Protein AF-A0A0C2YW21-F1 (afdb_monomer)

pLDDT: mean 83.46, std 19.86, range [37.47, 98.56]

Foldseek 3Di:
DDLLVVLLVQLVVCVVVVVLVSNLVSLVVSCVVVVLDLSSLLSNLSSCLSVVVLVSSLVSLVSSCVSPVLDLSSLVSQLVSCVVVVVLVSNLVSLVSSLVSCVVVVVLVSNVVSLVVSLVSCVVPHDPPVNVVVVVPPDDPVSVVVVCVVCVVPPPD

Secondary structure (DSSP, 8-state):
--HHHHHHHHHHHHHHTT-HHHHHHHHHHHHHH-TT-HHHHHHHHHHHHHTT-HHHHHHHHHHHHHH-TT-HHHHHHHHHHHHHHT-HHHHHHHHHHHHHHHHHTT-HHHHHHHHHHHHHHHHTTS-HHHHHHHHHHHS-HHHHHHHHHHHTTSS--

Solvent-accessible surface area (backbone atoms only — not comparable to full-atom values): 8335 Å² total; per-residue (Å²): 130,60,70,54,62,53,33,48,48,51,16,52,54,24,50,74,70,66,36,33,68,58,7,29,52,31,12,48,56,33,34,78,80,37,77,77,42,46,67,30,29,38,45,25,16,50,18,27,47,77,71,63,41,50,74,59,14,56,53,30,21,51,50,20,33,73,72,38,72,88,51,64,68,27,39,52,48,47,26,55,49,22,57,75,68,65,38,62,68,62,21,46,52,32,32,52,53,44,23,53,45,26,53,75,70,66,34,64,67,62,20,51,56,34,47,53,52,42,51,53,57,41,67,77,74,50,68,76,63,64,62,53,52,56,56,65,72,72,51,63,76,69,65,53,54,68,53,47,70,67,52,68,76,76,80,81,125

InterPro domains:
  IPR011990 Tetratricopeptide-like helical domain superfamily [G3DSA:1.25.40.10] (2-147)
  IPR011990 Tetratricopeptide-like helical domain superfamily [SSF48452] (4-122)
  IPR019734 Tetratricopeptide repeat [PS50005] (38-71)
  IPR019734 Tetratricopeptide repeat [SM00028] (38-71)
  IPR019734 Tetratricopeptide repeat [SM00028] (92-125)
  IPR039226 Ski3/TTC37 [PTHR15704] (5-132)

Mean predicted aligned error: 8.89 Å

Radius of gyration: 18.28 Å; Cα contacts (8 Å, |Δi|>4): 164; chains: 1; bounding box: 51×31×48 Å

Structure (mmCIF, N/CA/C/O backbone):
data_AF-A0A0C2YW21-F1
#
_entry.id   AF-A0A0C2YW21-F1
#
lo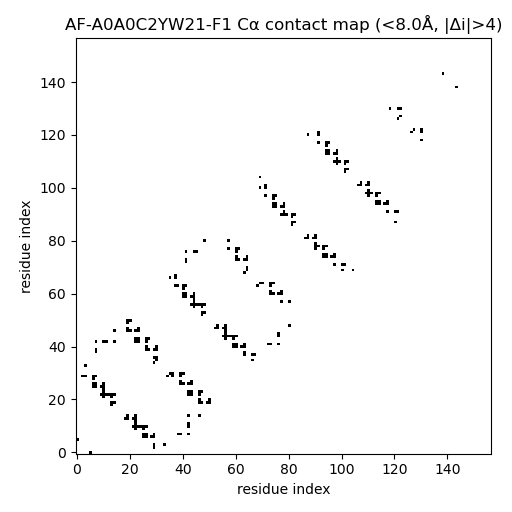op_
_atom_site.group_PDB
_atom_site.id
_atom_site.type_symbol
_atom_site.label_atom_id
_atom_site.label_alt_id
_atom_site.label_comp_id
_atom_site.label_asym_id
_atom_site.label_entity_id
_atom_site.label_seq_id
_atom_site.pdbx_PDB_ins_code
_atom_site.Cartn_x
_atom_site.Cartn_y
_atom_site.Cartn_z
_atom_site.occupancy
_atom_site.B_iso_or_equiv
_atom_site.auth_seq_id
_atom_site.auth_comp_id
_atom_site.auth_asym_id
_atom_site.auth_atom_id
_atom_site.pdbx_PDB_model_num
ATOM 1 N N . MET A 1 1 ? 24.962 0.348 -6.948 1.00 57.62 1 MET A N 1
ATOM 2 C CA . MET A 1 1 ? 23.577 0.377 -6.414 1.00 57.62 1 MET A CA 1
ATOM 3 C C . MET A 1 1 ? 22.848 -0.842 -6.956 1.00 57.62 1 MET A C 1
ATOM 5 O O . MET A 1 1 ? 23.118 -1.191 -8.094 1.00 57.62 1 MET A O 1
ATOM 9 N N . SER A 1 2 ? 21.995 -1.503 -6.165 1.00 86.75 2 SER A N 1
ATOM 10 C CA . SER A 1 2 ? 21.175 -2.623 -6.665 1.00 86.75 2 SER A CA 1
ATOM 11 C C . SER A 1 2 ? 20.168 -2.117 -7.707 1.00 86.75 2 SER A C 1
ATOM 13 O O . SER A 1 2 ? 19.591 -1.046 -7.505 1.00 86.75 2 SER A O 1
ATOM 15 N N . PHE A 1 3 ? 19.977 -2.876 -8.790 1.00 92.06 3 PHE A N 1
ATOM 16 C CA . PHE A 1 3 ? 19.044 -2.588 -9.886 1.00 92.06 3 PHE A CA 1
ATOM 17 C C . PHE A 1 3 ? 17.656 -2.196 -9.360 1.00 92.06 3 PHE A C 1
ATOM 19 O O . PHE A 1 3 ? 17.202 -1.073 -9.590 1.00 92.06 3 PHE A O 1
ATOM 26 N N . ALA A 1 4 ? 17.048 -3.052 -8.532 1.00 93.56 4 ALA A N 1
ATOM 27 C CA . ALA A 1 4 ? 15.733 -2.795 -7.958 1.00 93.56 4 ALA A CA 1
ATOM 28 C C . ALA A 1 4 ? 15.700 -1.517 -7.116 1.00 93.56 4 ALA A C 1
ATOM 30 O O . ALA A 1 4 ? 14.749 -0.750 -7.186 1.00 93.56 4 ALA A O 1
ATOM 31 N N . LYS A 1 5 ? 16.763 -1.212 -6.362 1.00 93.50 5 LYS A N 1
ATOM 32 C CA . LYS A 1 5 ? 16.818 0.012 -5.548 1.00 93.50 5 LYS A CA 1
ATOM 33 C C . LYS A 1 5 ? 16.791 1.281 -6.407 1.00 93.50 5 LYS A C 1
ATOM 35 O O . LYS A 1 5 ? 16.172 2.264 -6.003 1.00 93.50 5 LYS A O 1
ATOM 40 N N . THR A 1 6 ? 17.459 1.273 -7.559 1.00 96.31 6 THR A N 1
ATOM 41 C CA . THR A 1 6 ? 17.480 2.413 -8.488 1.00 96.31 6 THR A CA 1
ATOM 42 C C . THR A 1 6 ? 16.106 2.626 -9.117 1.00 96.31 6 THR A C 1
ATOM 44 O O . THR A 1 6 ? 15.566 3.728 -9.034 1.00 96.31 6 THR A O 1
ATOM 47 N N . HIS A 1 7 ? 15.511 1.565 -9.661 1.00 97.50 7 HIS A N 1
ATOM 48 C CA . HIS A 1 7 ? 14.213 1.636 -10.335 1.00 97.50 7 HIS A CA 1
ATOM 49 C C . HIS A 1 7 ? 13.051 1.877 -9.357 1.00 97.50 7 HIS A C 1
ATOM 51 O O . HIS A 1 7 ? 12.175 2.689 -9.631 1.00 97.50 7 HIS A O 1
ATOM 57 N N . LEU A 1 8 ? 13.085 1.315 -8.142 1.00 97.50 8 LEU A N 1
ATOM 58 C CA . LEU A 1 8 ? 12.114 1.648 -7.086 1.00 97.50 8 LEU A CA 1
ATOM 59 C C . LEU A 1 8 ? 12.204 3.112 -6.649 1.00 97.50 8 LEU A C 1
ATOM 61 O O . LEU A 1 8 ? 11.182 3.729 -6.344 1.00 97.50 8 LEU A O 1
ATOM 65 N N . LYS A 1 9 ? 13.415 3.679 -6.598 1.00 97.56 9 LYS A N 1
ATOM 66 C CA . LYS A 1 9 ? 13.584 5.106 -6.313 1.00 97.56 9 LYS A CA 1
ATOM 67 C C . LYS A 1 9 ? 12.988 5.949 -7.442 1.00 97.56 9 LYS A C 1
ATOM 69 O O . LYS A 1 9 ? 12.220 6.859 -7.150 1.00 97.56 9 LYS A O 1
ATOM 74 N N . ALA A 1 10 ? 13.282 5.611 -8.698 1.00 97.50 10 ALA A N 1
ATOM 75 C CA . ALA A 1 10 ? 12.705 6.286 -9.858 1.00 97.50 10 ALA A CA 1
ATOM 76 C C . ALA A 1 10 ? 11.170 6.207 -9.850 1.00 97.50 10 ALA A C 1
ATOM 78 O O . ALA A 1 10 ? 10.509 7.236 -9.960 1.00 97.50 10 ALA A O 1
ATOM 79 N N . ALA A 1 11 ? 10.597 5.025 -9.604 1.00 97.75 11 ALA A N 1
ATOM 80 C CA . ALA A 1 11 ? 9.155 4.837 -9.479 1.00 97.75 11 ALA A CA 1
ATOM 81 C C . ALA A 1 11 ? 8.545 5.733 -8.391 1.00 97.75 11 ALA A C 1
ATOM 83 O O . ALA A 1 11 ? 7.563 6.433 -8.637 1.00 97.75 11 ALA A O 1
ATOM 84 N N . ARG A 1 12 ? 9.150 5.768 -7.197 1.00 97.75 12 ARG A N 1
ATOM 85 C CA . ARG A 1 12 ? 8.698 6.613 -6.082 1.00 97.75 12 ARG A CA 1
ATOM 86 C C . ARG A 1 12 ? 8.773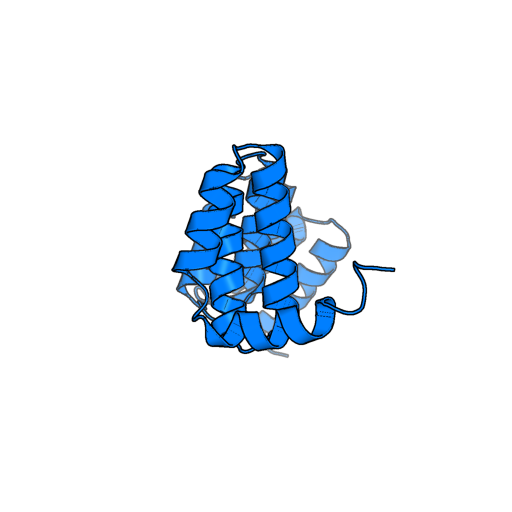 8.109 -6.402 1.00 97.75 12 ARG A C 1
ATOM 88 O O . ARG A 1 12 ? 7.851 8.858 -6.065 1.00 97.75 12 ARG A O 1
ATOM 95 N N . ASP A 1 13 ? 9.858 8.546 -7.032 1.00 98.12 13 ASP A N 1
ATOM 96 C CA . ASP A 1 13 ? 10.048 9.944 -7.420 1.00 98.12 13 ASP A CA 1
ATOM 97 C C . ASP A 1 13 ? 9.020 10.342 -8.494 1.00 98.12 13 ASP A C 1
ATOM 99 O O . ASP A 1 13 ? 8.419 11.415 -8.407 1.00 98.12 13 ASP A O 1
ATOM 103 N N . SER A 1 14 ? 8.742 9.453 -9.451 1.00 98.00 14 SER A N 1
ATOM 104 C CA . SER A 1 14 ? 7.715 9.641 -10.484 1.00 98.00 14 SER A CA 1
ATOM 105 C C . SER A 1 14 ? 6.300 9.687 -9.900 1.00 98.00 14 SER A C 1
ATOM 107 O O . SER A 1 14 ? 5.547 10.603 -10.230 1.00 98.00 14 SER A O 1
ATOM 109 N N . LEU A 1 15 ? 5.958 8.810 -8.945 1.00 97.75 15 LEU A N 1
ATOM 110 C CA . LEU A 1 15 ? 4.697 8.890 -8.187 1.00 97.75 15 LEU A CA 1
ATOM 111 C C . LEU A 1 15 ? 4.534 10.252 -7.498 1.00 97.75 15 LEU A C 1
ATOM 113 O O . LEU A 1 15 ? 3.463 10.854 -7.557 1.00 97.75 15 LEU A O 1
ATOM 117 N N . SER A 1 16 ? 5.606 10.770 -6.892 1.00 97.19 16 SER A N 1
ATOM 118 C CA . SER A 1 16 ? 5.593 12.079 -6.218 1.00 97.19 16 SER A CA 1
ATOM 119 C C . SER A 1 16 ? 5.396 13.238 -7.202 1.00 97.19 16 SER A C 1
ATOM 121 O O . SER A 1 16 ? 4.760 14.236 -6.870 1.00 97.19 16 SER A O 1
ATOM 123 N N . LYS A 1 17 ? 5.894 13.090 -8.435 1.00 97.88 17 LYS A N 1
ATOM 124 C CA . LYS A 1 17 ? 5.699 14.043 -9.540 1.00 97.88 17 LYS A CA 1
ATOM 125 C C . LYS A 1 17 ? 4.371 13.856 -10.280 1.00 97.88 17 LYS A C 1
ATOM 127 O O . LYS A 1 17 ? 4.103 14.612 -11.209 1.00 97.88 17 LYS A O 1
ATOM 132 N N . LYS A 1 18 ? 3.545 12.883 -9.875 1.00 97.31 18 LYS A N 1
ATOM 133 C CA . LYS A 1 18 ? 2.319 12.459 -10.573 1.00 97.31 18 LYS A CA 1
ATOM 134 C C . LYS A 1 18 ? 2.557 11.936 -11.995 1.00 97.31 18 LYS A C 1
ATOM 136 O O . LYS A 1 18 ? 1.628 11.863 -12.794 1.00 97.31 18 LYS A O 1
ATOM 141 N N . ASP A 1 19 ? 3.789 11.542 -12.306 1.00 98.19 19 ASP A N 1
ATOM 142 C CA . ASP A 1 19 ? 4.106 10.820 -13.534 1.00 98.19 19 ASP A CA 1
ATOM 143 C C . ASP A 1 19 ? 3.831 9.326 -13.323 1.00 98.19 19 ASP A C 1
ATOM 145 O O . ASP A 1 19 ? 4.714 8.510 -13.036 1.00 98.19 19 ASP A O 1
ATOM 149 N N . TYR A 1 20 ? 2.549 8.979 -13.401 1.00 98.19 20 TYR A N 1
ATOM 150 C CA . TYR A 1 20 ? 2.074 7.626 -13.132 1.00 98.19 20 TYR A CA 1
ATOM 151 C C . TYR A 1 20 ? 2.474 6.636 -14.226 1.00 98.19 20 TYR A C 1
ATOM 153 O O . TYR A 1 20 ? 2.655 5.452 -13.944 1.00 98.19 20 TYR A O 1
ATOM 161 N N . GLN A 1 21 ? 2.667 7.108 -15.459 1.00 98.44 21 GLN A N 1
ATOM 162 C CA . GLN A 1 21 ? 3.085 6.249 -16.560 1.00 98.44 21 GLN A CA 1
ATOM 163 C C . GLN A 1 21 ? 4.524 5.772 -16.357 1.00 98.44 21 GLN A C 1
ATOM 165 O O . GLN A 1 21 ? 4.782 4.570 -16.451 1.00 98.44 21 GLN A O 1
ATOM 170 N N . THR A 1 22 ? 5.440 6.676 -16.000 1.00 98.06 22 THR A N 1
ATOM 171 C CA . THR A 1 22 ? 6.815 6.294 -15.655 1.00 98.06 22 THR A CA 1
ATOM 172 C C . THR A 1 22 ? 6.838 5.436 -14.394 1.00 98.06 22 THR A C 1
ATOM 174 O O . THR A 1 22 ? 7.494 4.400 -14.378 1.00 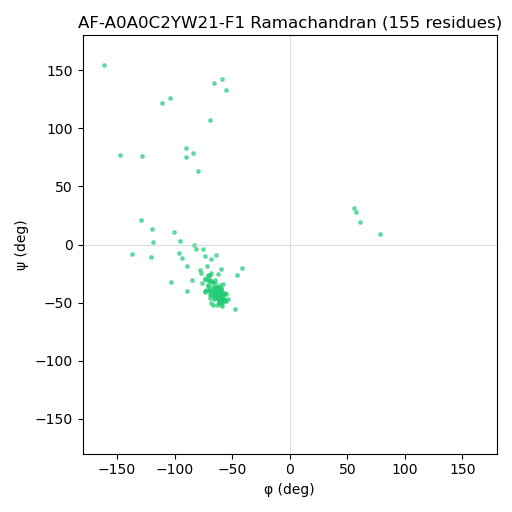98.06 22 THR A O 1
ATOM 177 N N . ALA A 1 23 ? 6.072 5.790 -13.356 1.00 98.50 23 ALA A N 1
ATOM 178 C CA . ALA A 1 23 ? 5.995 4.979 -12.139 1.00 98.50 23 ALA A CA 1
ATOM 179 C C . ALA A 1 23 ? 5.561 3.529 -12.409 1.00 98.50 23 ALA A C 1
ATOM 181 O O . ALA A 1 23 ? 6.146 2.599 -11.848 1.00 98.50 23 ALA A O 1
ATOM 182 N N . LYS A 1 24 ? 4.570 3.333 -13.286 1.00 98.56 24 LYS A N 1
ATOM 183 C CA . LYS A 1 24 ? 4.119 2.011 -13.732 1.00 98.56 24 LYS A CA 1
ATOM 184 C C . LYS A 1 24 ? 5.241 1.250 -14.438 1.00 98.56 24 LYS A C 1
ATOM 186 O O . LYS A 1 24 ? 5.490 0.104 -14.078 1.00 98.56 24 LYS A O 1
ATOM 191 N N . THR A 1 25 ? 5.914 1.877 -15.404 1.00 98.38 25 THR A N 1
ATOM 192 C CA . THR A 1 25 ? 7.004 1.251 -16.171 1.00 98.38 25 THR A CA 1
ATOM 193 C C . THR A 1 25 ? 8.167 0.847 -15.268 1.00 98.38 25 THR A C 1
ATOM 195 O O . THR A 1 25 ? 8.586 -0.303 -15.291 1.00 98.38 25 THR A O 1
ATOM 198 N N . GLU A 1 26 ? 8.643 1.760 -14.422 1.00 98.31 26 GLU A N 1
ATOM 199 C CA . GLU A 1 26 ? 9.760 1.515 -13.503 1.00 98.31 26 GLU A CA 1
ATOM 200 C C . GLU A 1 26 ? 9.436 0.414 -12.485 1.00 98.31 26 GLU A C 1
ATOM 202 O O . GLU A 1 26 ? 10.270 -0.442 -12.197 1.00 98.31 26 GLU A O 1
ATOM 207 N N . SER A 1 27 ? 8.206 0.395 -11.962 1.00 98.25 27 SER A N 1
ATOM 208 C CA . SER A 1 27 ? 7.770 -0.648 -11.027 1.00 98.25 27 SER A CA 1
ATOM 209 C C . SER A 1 27 ? 7.635 -2.009 -11.713 1.00 98.25 27 SER A C 1
ATOM 211 O O . SER A 1 27 ? 8.079 -3.008 -11.158 1.00 98.25 27 SER A O 1
ATOM 213 N N . ALA A 1 28 ? 7.055 -2.058 -12.918 1.00 98.06 28 ALA A N 1
ATOM 214 C CA . ALA A 1 28 ? 6.931 -3.290 -13.698 1.00 98.06 28 ALA A CA 1
ATOM 215 C C . ALA A 1 28 ? 8.304 -3.863 -14.065 1.00 98.06 28 ALA A C 1
ATOM 217 O O . ALA A 1 28 ? 8.527 -5.056 -13.898 1.00 98.06 28 ALA A O 1
ATOM 218 N N . LEU A 1 29 ? 9.247 -2.998 -14.442 1.00 97.88 29 LEU A N 1
ATOM 219 C CA . LEU A 1 29 ? 10.613 -3.405 -14.737 1.00 97.88 29 LEU A CA 1
ATOM 220 C C . LEU A 1 29 ? 11.281 -4.065 -13.526 1.00 97.88 29 LEU A C 1
ATOM 222 O O . LEU A 1 29 ? 11.988 -5.048 -13.687 1.00 97.88 29 LEU A O 1
ATOM 226 N N . VAL A 1 30 ? 11.047 -3.583 -12.301 1.00 98.06 30 VAL A N 1
ATOM 227 C CA . VAL A 1 30 ? 11.545 -4.279 -11.100 1.00 98.06 30 VAL A CA 1
ATOM 228 C C . VAL A 1 30 ? 10.927 -5.669 -10.976 1.00 98.06 30 VAL A C 1
ATOM 230 O O . VAL A 1 30 ? 11.644 -6.608 -10.646 1.00 98.06 30 VAL A O 1
ATOM 233 N N . LEU A 1 31 ? 9.632 -5.816 -11.259 1.00 97.56 31 LEU A N 1
ATOM 234 C CA . LEU A 1 31 ? 8.930 -7.098 -11.166 1.00 97.56 31 LEU A CA 1
ATOM 235 C C . LEU A 1 31 ? 9.371 -8.117 -12.225 1.00 97.56 31 LEU A C 1
ATOM 237 O O . LEU A 1 31 ? 9.264 -9.312 -11.966 1.00 97.56 31 LEU A O 1
ATOM 241 N N . ASP A 1 32 ? 9.912 -7.681 -13.363 1.00 97.00 32 ASP A N 1
ATOM 242 C CA . ASP A 1 32 ? 10.476 -8.593 -14.368 1.00 97.00 32 ASP A CA 1
ATOM 243 C C . ASP A 1 32 ? 11.712 -9.348 -13.841 1.00 97.00 32 ASP A C 1
ATOM 245 O O . ASP A 1 32 ? 11.962 -10.488 -14.233 1.00 97.00 32 ASP A O 1
ATOM 249 N N . PHE A 1 33 ? 12.475 -8.736 -12.928 1.00 96.25 33 PHE A N 1
ATOM 250 C CA . PHE A 1 33 ? 13.671 -9.339 -12.320 1.00 96.25 33 PHE A CA 1
ATOM 251 C C . PHE A 1 33 ? 13.426 -9.851 -10.898 1.00 96.25 33 PHE A C 1
ATOM 253 O O . PHE A 1 33 ? 14.024 -10.840 -10.479 1.00 96.25 33 PHE A O 1
ATOM 26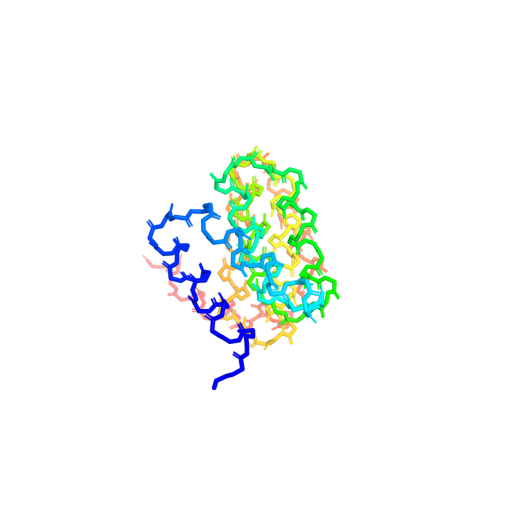0 N N . GLU A 1 34 ? 12.546 -9.188 -10.151 1.00 96.38 34 GLU A N 1
ATOM 261 C CA . GLU A 1 34 ? 12.159 -9.526 -8.783 1.00 96.38 34 GLU A CA 1
ATOM 262 C C . GLU A 1 34 ? 10.622 -9.614 -8.678 1.00 96.38 34 GLU A C 1
ATOM 264 O O . GLU A 1 34 ? 9.985 -8.712 -8.122 1.00 96.38 34 GLU A O 1
ATOM 269 N N . PRO A 1 35 ? 9.994 -10.705 -9.167 1.00 96.69 35 PRO A N 1
ATOM 270 C CA . PRO A 1 35 ? 8.530 -10.828 -9.244 1.00 96.69 35 PRO A CA 1
ATOM 271 C C . PRO A 1 35 ? 7.805 -10.732 -7.896 1.00 96.69 35 PRO A C 1
ATOM 273 O O . PRO A 1 35 ? 6.611 -10.433 -7.834 1.00 96.69 35 PRO A O 1
ATOM 276 N N . GLU A 1 36 ? 8.523 -10.983 -6.804 1.00 96.88 36 GLU A N 1
ATOM 277 C CA . GLU A 1 36 ? 8.016 -10.959 -5.431 1.00 96.88 36 GLU A CA 1
ATOM 278 C C . GLU A 1 36 ? 8.378 -9.665 -4.680 1.00 96.88 36 GLU A C 1
ATOM 280 O O . GLU A 1 36 ? 8.185 -9.562 -3.466 1.00 96.88 36 GLU A O 1
ATOM 285 N N . ASN A 1 37 ? 8.887 -8.640 -5.375 1.00 97.44 37 ASN A N 1
ATOM 286 C CA . ASN A 1 37 ? 9.255 -7.384 -4.733 1.00 97.44 37 ASN A CA 1
ATOM 287 C C . ASN A 1 37 ? 8.013 -6.612 -4.254 1.00 97.44 37 ASN A C 1
ATOM 289 O O . ASN A 1 37 ? 7.280 -5.999 -5.034 1.00 97.44 37 ASN A O 1
ATOM 293 N N . TYR A 1 38 ? 7.813 -6.590 -2.936 1.00 97.50 38 TYR A N 1
ATOM 294 C CA . TYR A 1 38 ? 6.685 -5.916 -2.293 1.00 97.50 38 TYR A CA 1
ATOM 295 C C . TYR A 1 38 ? 6.534 -4.439 -2.691 1.00 97.50 38 TYR A C 1
ATOM 297 O O . TYR A 1 38 ? 5.436 -3.989 -3.015 1.00 97.50 38 TYR A O 1
ATOM 305 N N . ASN A 1 39 ? 7.629 -3.670 -2.670 1.00 97.44 39 ASN A N 1
ATOM 306 C CA . ASN A 1 39 ? 7.567 -2.231 -2.938 1.00 97.44 39 ASN A CA 1
ATOM 307 C C . ASN A 1 39 ? 7.197 -1.955 -4.396 1.00 97.44 39 ASN A C 1
ATOM 309 O O . ASN A 1 39 ? 6.442 -1.021 -4.661 1.00 97.44 39 ASN A O 1
ATOM 313 N N . ALA A 1 40 ? 7.686 -2.782 -5.323 1.00 97.94 40 ALA A N 1
ATOM 314 C CA . ALA A 1 40 ? 7.336 -2.678 -6.732 1.00 97.94 40 ALA A CA 1
ATOM 315 C C . ALA A 1 40 ? 5.843 -2.945 -6.950 1.00 97.94 40 ALA A C 1
ATOM 317 O O . ALA A 1 40 ? 5.189 -2.159 -7.632 1.00 97.94 40 ALA A O 1
ATOM 318 N N . HIS A 1 41 ? 5.269 -3.964 -6.297 1.00 98.56 41 HIS A N 1
ATOM 319 C CA . HIS A 1 41 ? 3.817 -4.187 -6.332 1.00 98.56 41 HIS A CA 1
ATOM 320 C C . HIS A 1 41 ? 3.038 -2.995 -5.759 1.00 98.56 41 HIS A C 1
ATOM 322 O O . HIS A 1 41 ? 2.081 -2.543 -6.380 1.00 98.56 41 HIS A O 1
ATOM 328 N N . VAL A 1 42 ? 3.453 -2.418 -4.624 1.00 98.50 42 VAL A N 1
ATOM 329 C CA . VAL A 1 42 ? 2.776 -1.238 -4.041 1.00 98.50 42 VAL A CA 1
ATOM 330 C C . VAL A 1 42 ? 2.825 -0.025 -4.975 1.00 98.50 42 VAL A C 1
ATOM 332 O O . VAL A 1 42 ? 1.809 0.649 -5.161 1.00 98.50 42 VAL A O 1
ATOM 335 N N . PHE A 1 43 ? 3.988 0.270 -5.559 1.00 98.44 43 PHE A N 1
ATOM 336 C CA . PHE A 1 43 ? 4.152 1.412 -6.460 1.00 98.44 43 PHE A CA 1
ATOM 337 C C . PHE A 1 43 ? 3.412 1.211 -7.781 1.00 98.44 43 PHE A C 1
ATOM 339 O O . PHE A 1 43 ? 2.741 2.136 -8.243 1.00 98.44 43 PHE A O 1
ATOM 346 N N . LEU A 1 44 ? 3.453 -0.002 -8.336 1.00 98.56 44 LEU A N 1
ATOM 347 C CA . LEU A 1 44 ? 2.679 -0.371 -9.514 1.00 98.56 44 LEU A CA 1
ATOM 348 C C . LEU A 1 44 ? 1.178 -0.230 -9.248 1.00 98.56 44 LEU A C 1
ATOM 350 O O . LEU A 1 44 ? 0.477 0.394 -10.039 1.00 98.56 44 LEU A O 1
ATOM 354 N N . ALA A 1 45 ? 0.686 -0.751 -8.124 1.00 98.38 45 ALA A N 1
ATOM 355 C CA . ALA A 1 45 ? -0.726 -0.680 -7.768 1.00 98.38 45 ALA A CA 1
ATOM 356 C C . ALA A 1 45 ? -1.215 0.770 -7.624 1.00 98.38 45 ALA A C 1
ATOM 358 O O . ALA A 1 45 ? -2.297 1.102 -8.117 1.00 98.38 45 ALA A O 1
ATOM 359 N N . LEU A 1 46 ? -0.405 1.645 -7.015 1.00 98.25 46 LEU A N 1
ATOM 360 C CA . LEU A 1 46 ? -0.717 3.071 -6.909 1.00 98.25 46 LEU A CA 1
ATOM 361 C C . LEU A 1 46 ? -0.719 3.754 -8.280 1.00 98.25 46 LEU A C 1
ATOM 363 O O . LEU A 1 46 ? -1.646 4.497 -8.588 1.00 98.25 46 LEU A O 1
ATOM 367 N N . ALA A 1 47 ? 0.276 3.480 -9.124 1.00 98.31 47 ALA A N 1
ATOM 368 C CA . ALA A 1 47 ? 0.319 4.023 -10.478 1.00 98.31 47 ALA A CA 1
ATOM 369 C C . ALA A 1 47 ? -0.901 3.582 -11.306 1.00 98.31 47 ALA A C 1
ATOM 371 O O . ALA A 1 47 ? -1.533 4.407 -11.960 1.00 98.31 47 ALA A O 1
ATOM 372 N N . LEU A 1 48 ? -1.283 2.303 -11.228 1.00 98.25 48 LEU A N 1
ATOM 373 C CA . LEU A 1 48 ? -2.469 1.760 -11.898 1.00 98.25 48 LEU A CA 1
ATOM 374 C C . LEU A 1 48 ? -3.764 2.419 -11.408 1.00 98.25 48 LEU A C 1
ATOM 376 O O . LEU A 1 48 ? -4.629 2.728 -12.225 1.00 98.25 48 LEU A O 1
ATOM 380 N N . LEU A 1 49 ? -3.890 2.671 -10.100 1.00 97.00 49 LEU A N 1
ATOM 381 C CA . LEU A 1 49 ? -5.036 3.386 -9.529 1.00 97.00 49 LEU A CA 1
ATOM 382 C C . LEU A 1 49 ? -5.170 4.785 -10.138 1.00 97.00 49 LEU A C 1
ATOM 384 O O . LEU A 1 49 ? -6.259 5.182 -10.548 1.00 97.00 49 LEU A O 1
ATOM 388 N N . GLU A 1 50 ? -4.065 5.523 -10.211 1.00 96.88 50 GLU A N 1
ATOM 389 C CA . GLU A 1 50 ? -4.058 6.893 -10.731 1.00 96.88 50 GLU A CA 1
ATOM 390 C C . GLU A 1 50 ? -4.268 6.963 -12.247 1.00 96.88 50 GLU A C 1
ATOM 392 O O . GLU A 1 50 ? -4.823 7.937 -12.751 1.00 96.88 50 GLU A O 1
ATOM 397 N N . LEU A 1 51 ? -3.899 5.903 -12.968 1.00 97.12 51 LEU A N 1
ATOM 398 C CA . LEU A 1 51 ? -4.185 5.730 -14.394 1.00 97.12 51 LEU A CA 1
ATOM 399 C C . LEU A 1 51 ? -5.607 5.204 -14.671 1.00 97.12 51 LEU A C 1
ATOM 401 O O . LEU A 1 51 ? -5.992 5.072 -15.830 1.00 97.12 51 LEU A O 1
ATOM 405 N N . GLY A 1 52 ? -6.395 4.894 -13.635 1.00 95.62 52 GLY A N 1
ATOM 406 C CA . GLY A 1 52 ? -7.757 4.365 -13.776 1.00 95.62 52 GLY A CA 1
ATOM 407 C C . GLY A 1 52 ? -7.834 2.874 -14.130 1.00 95.62 52 GLY A C 1
ATOM 408 O O . GLY A 1 52 ? -8.922 2.359 -14.386 1.00 95.62 52 GLY A O 1
ATOM 409 N N . GLU A 1 53 ? -6.716 2.146 -14.103 1.00 96.81 53 GLU A N 1
ATOM 410 C CA . GLU A 1 53 ? -6.665 0.689 -14.285 1.00 96.81 53 GLU A CA 1
ATOM 411 C C . GLU A 1 53 ? -7.056 -0.033 -12.981 1.00 96.81 53 GLU A C 1
ATOM 413 O O . GLU A 1 53 ? -6.254 -0.736 -12.358 1.00 96.81 53 GLU A O 1
ATOM 418 N N . PHE A 1 54 ? -8.304 0.167 -12.545 1.00 95.00 54 PHE A N 1
ATOM 419 C CA . PHE A 1 54 ? -8.772 -0.216 -11.210 1.00 95.00 54 PHE A CA 1
ATOM 420 C C . PHE A 1 54 ? -8.664 -1.717 -10.917 1.00 95.00 54 PHE A C 1
ATOM 422 O O . PHE A 1 54 ? -8.180 -2.088 -9.850 1.00 95.00 54 PHE A O 1
ATOM 429 N N . ASP A 1 55 ? -9.069 -2.576 -11.855 1.00 94.75 55 ASP A N 1
ATOM 430 C CA . ASP A 1 55 ? -9.082 -4.028 -11.628 1.00 94.75 55 ASP A CA 1
ATOM 431 C C . ASP A 1 55 ? -7.669 -4.573 -11.406 1.00 94.75 55 ASP A C 1
ATOM 433 O O . ASP A 1 55 ? -7.432 -5.375 -10.502 1.00 94.75 55 ASP A O 1
ATOM 437 N N . LYS A 1 56 ? -6.703 -4.081 -12.193 1.00 97.31 56 LYS A N 1
ATOM 438 C CA . LYS A 1 56 ? -5.294 -4.447 -12.029 1.00 97.31 56 LYS A CA 1
ATOM 439 C C . LYS A 1 56 ? -4.737 -3.885 -10.728 1.00 97.31 56 LYS A C 1
ATOM 441 O O . LYS A 1 56 ? -4.068 -4.611 -10.007 1.00 97.31 56 LYS A O 1
ATOM 446 N N . SER A 1 57 ? -5.048 -2.629 -10.401 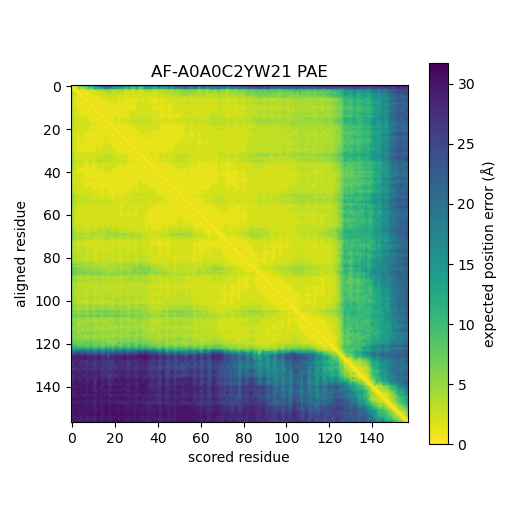1.00 97.88 57 SER A N 1
ATOM 447 C CA . SER A 1 57 ? -4.601 -1.994 -9.157 1.00 97.88 57 SER A CA 1
ATOM 448 C C . SER A 1 57 ? -5.010 -2.797 -7.917 1.00 97.88 57 SER A C 1
ATOM 450 O O . SER A 1 57 ? -4.156 -3.100 -7.081 1.00 97.88 57 SER A O 1
ATOM 452 N N . GLU A 1 58 ? -6.281 -3.207 -7.816 1.00 97.31 58 GLU A N 1
ATOM 453 C CA . GLU A 1 58 ? -6.761 -3.998 -6.674 1.00 97.31 58 GLU A CA 1
ATOM 454 C C . GLU A 1 58 ? -6.002 -5.327 -6.560 1.00 97.31 58 GLU A C 1
ATOM 456 O O . GLU A 1 58 ? -5.518 -5.680 -5.481 1.00 97.31 58 GLU A O 1
ATOM 461 N N . GLN A 1 59 ? -5.853 -6.046 -7.677 1.00 97.94 59 GLN A N 1
ATOM 462 C CA . GLN A 1 59 ? -5.127 -7.318 -7.721 1.00 97.94 59 GLN A CA 1
ATOM 463 C C . GLN A 1 59 ? -3.658 -7.147 -7.320 1.00 97.94 59 GLN A C 1
ATOM 465 O O . GLN A 1 59 ? -3.144 -7.934 -6.525 1.00 97.94 59 GLN A O 1
ATOM 470 N N . THR A 1 60 ? -2.986 -6.100 -7.805 1.00 98.25 60 THR A N 1
ATOM 471 C CA . THR A 1 60 ? -1.583 -5.827 -7.472 1.00 98.25 60 THR A CA 1
ATOM 472 C C . THR A 1 60 ? -1.410 -5.475 -5.991 1.00 98.25 60 THR A C 1
ATOM 474 O O . THR A 1 60 ? -0.486 -5.975 -5.347 1.00 98.25 60 THR A O 1
ATOM 477 N N . TYR A 1 61 ? -2.321 -4.697 -5.395 1.00 98.31 61 TYR A N 1
ATOM 478 C CA . TYR A 1 61 ? -2.285 -4.453 -3.949 1.00 98.31 61 TYR A CA 1
ATOM 479 C C . TYR A 1 61 ? -2.496 -5.732 -3.133 1.00 98.31 61 TYR A C 1
ATOM 481 O O . TYR A 1 61 ? -1.783 -5.959 -2.154 1.00 98.31 61 TYR A O 1
ATOM 489 N N . ARG A 1 62 ? -3.449 -6.584 -3.528 1.00 97.69 62 ARG A N 1
ATOM 490 C CA . ARG A 1 62 ? -3.675 -7.881 -2.870 1.00 97.69 62 ARG A CA 1
ATOM 491 C C . ARG A 1 62 ? -2.445 -8.775 -2.967 1.00 97.69 62 ARG A C 1
ATOM 493 O O . ARG A 1 62 ? -2.054 -9.362 -1.963 1.00 97.69 62 ARG A O 1
ATOM 500 N N . LYS A 1 63 ? -1.773 -8.792 -4.121 1.00 97.88 63 LYS A N 1
ATOM 501 C CA . LYS A 1 63 ? -0.522 -9.533 -4.287 1.00 97.88 63 LYS A CA 1
ATOM 502 C C . LYS A 1 63 ? 0.576 -9.025 -3.353 1.00 97.88 63 LYS A C 1
ATOM 504 O O . LYS A 1 63 ? 1.255 -9.829 -2.722 1.00 97.88 63 LYS A O 1
ATOM 509 N N . ALA A 1 64 ? 0.716 -7.708 -3.200 1.00 98.00 64 ALA A N 1
ATOM 510 C CA . ALA A 1 64 ? 1.657 -7.131 -2.239 1.00 98.00 64 ALA A CA 1
ATOM 511 C C . ALA A 1 64 ? 1.360 -7.592 -0.798 1.00 98.00 64 ALA A C 1
ATOM 513 O O . ALA A 1 64 ? 2.277 -7.931 -0.052 1.00 98.00 64 ALA A O 1
ATOM 514 N N . ILE A 1 65 ? 0.081 -7.650 -0.418 1.00 97.62 65 ILE A N 1
ATOM 515 C CA . ILE A 1 65 ? -0.353 -8.142 0.897 1.00 97.62 65 ILE A CA 1
ATOM 516 C C . ILE A 1 65 ? -0.014 -9.625 1.082 1.00 97.62 65 ILE A C 1
ATOM 518 O O . ILE A 1 65 ? 0.499 -9.994 2.134 1.00 97.62 65 ILE A O 1
ATOM 522 N N . GLU A 1 66 ? -0.255 -10.468 0.077 1.00 97.38 66 GLU A N 1
ATOM 523 C CA . GLU A 1 66 ? 0.099 -11.895 0.127 1.00 97.38 66 GLU A CA 1
ATOM 524 C C . GLU A 1 66 ? 1.604 -12.105 0.329 1.00 97.38 66 GLU A C 1
ATOM 526 O O . GLU A 1 66 ? 2.013 -12.930 1.144 1.00 97.38 66 GLU A O 1
ATOM 531 N N . LEU A 1 67 ? 2.428 -11.334 -0.386 1.00 97.00 67 LEU A N 1
ATOM 532 C CA . LEU A 1 67 ? 3.890 -11.418 -0.319 1.00 97.00 67 LEU A CA 1
ATOM 533 C C . LEU A 1 67 ? 4.453 -10.896 1.007 1.00 97.00 67 LEU A C 1
ATOM 535 O O . LEU A 1 67 ? 5.511 -11.326 1.464 1.00 97.00 67 LEU A O 1
ATOM 539 N N . SER A 1 68 ? 3.797 -9.915 1.622 1.00 96.06 68 SER A N 1
ATOM 540 C CA . SER A 1 68 ? 4.263 -9.287 2.860 1.00 96.06 68 SER A CA 1
ATOM 541 C C . SER A 1 68 ? 3.087 -8.839 3.731 1.00 96.06 68 SER A C 1
ATOM 543 O O . SER A 1 68 ? 2.824 -7.639 3.858 1.00 96.06 68 SER A O 1
ATOM 545 N N . PRO A 1 69 ? 2.425 -9.779 4.429 1.00 95.69 69 PRO A N 1
ATOM 546 C CA . PRO A 1 69 ? 1.206 -9.497 5.193 1.00 95.69 69 PRO A CA 1
ATOM 547 C C . PRO A 1 69 ? 1.441 -8.607 6.418 1.00 95.69 69 PRO A C 1
ATOM 549 O O . PRO A 1 69 ? 0.497 -8.116 7.024 1.00 95.69 69 PRO A O 1
ATOM 552 N N . ASN A 1 70 ? 2.701 -8.392 6.805 1.00 94.06 70 ASN A N 1
ATOM 553 C CA . ASN A 1 70 ? 3.058 -7.559 7.950 1.00 94.06 70 ASN A CA 1
ATOM 554 C C . ASN A 1 70 ? 3.392 -6.104 7.564 1.00 94.06 70 ASN A C 1
ATOM 556 O O . ASN A 1 70 ? 3.798 -5.332 8.431 1.00 94.06 70 ASN A O 1
ATOM 560 N N . GLN A 1 71 ? 3.269 -5.719 6.288 1.00 95.19 71 GLN A N 1
ATOM 561 C CA . GLN A 1 71 ? 3.599 -4.368 5.831 1.00 95.19 71 GLN A CA 1
ATOM 562 C C . GLN A 1 71 ? 2.334 -3.527 5.581 1.00 95.19 71 GLN A C 1
ATOM 564 O O . GLN A 1 71 ? 1.474 -3.930 4.801 1.00 95.19 71 GLN A O 1
ATOM 569 N N . PRO A 1 72 ? 2.206 -2.331 6.185 1.00 94.88 72 PRO A N 1
ATOM 570 C CA . PRO A 1 72 ? 0.947 -1.581 6.167 1.00 94.88 72 PRO A CA 1
ATOM 571 C C . PRO A 1 72 ? 0.657 -0.845 4.852 1.00 94.88 72 PRO A C 1
ATOM 573 O O . PRO A 1 72 ? -0.503 -0.544 4.579 1.00 94.88 72 PRO A O 1
ATOM 576 N N . LEU A 1 73 ? 1.672 -0.547 4.029 1.00 96.06 73 LEU A N 1
ATOM 577 C CA . LEU A 1 73 ? 1.507 0.315 2.846 1.00 96.06 73 LEU A CA 1
ATOM 578 C C . LEU A 1 73 ? 0.497 -0.236 1.825 1.00 96.06 73 LEU A C 1
ATOM 580 O O . LEU A 1 73 ? -0.302 0.529 1.291 1.00 96.06 73 LEU A O 1
ATOM 584 N N . ALA A 1 74 ? 0.486 -1.547 1.570 1.00 97.00 74 ALA A N 1
ATOM 585 C CA . ALA A 1 74 ? -0.453 -2.153 0.628 1.00 97.00 74 ALA A CA 1
ATOM 586 C C . ALA A 1 74 ? -1.900 -2.140 1.154 1.00 97.00 74 ALA A C 1
ATOM 588 O O . ALA A 1 74 ? -2.828 -1.827 0.411 1.00 97.00 74 ALA A O 1
ATOM 589 N N . TYR A 1 75 ? -2.092 -2.389 2.454 1.00 97.31 75 TYR A N 1
ATOM 590 C CA . TYR A 1 75 ? -3.399 -2.270 3.110 1.00 97.31 75 TYR A CA 1
ATOM 591 C C . TYR A 1 75 ? -3.924 -0.829 3.082 1.00 97.31 75 TYR A C 1
ATOM 593 O O . TYR A 1 75 ? -5.097 -0.602 2.786 1.00 97.31 75 TYR A O 1
ATOM 601 N N . GLN A 1 76 ? -3.056 0.154 3.343 1.00 96.69 76 GLN A N 1
ATOM 602 C CA . GLN A 1 76 ? -3.389 1.576 3.208 1.00 96.69 76 GLN A CA 1
ATOM 603 C C . GLN A 1 76 ? -3.773 1.923 1.765 1.00 96.69 76 GLN A C 1
ATOM 605 O O . GLN A 1 76 ? -4.752 2.636 1.549 1.00 96.69 76 GLN A O 1
ATOM 610 N N . GLY A 1 77 ? -3.052 1.371 0.785 1.00 96.25 77 GLY A N 1
ATOM 611 C CA . GLY A 1 77 ? -3.378 1.481 -0.635 1.00 96.25 77 GLY A CA 1
ATOM 612 C C . GLY A 1 77 ? -4.779 0.965 -0.970 1.00 96.25 77 GLY A C 1
ATOM 613 O O . GLY A 1 77 ? -5.548 1.687 -1.603 1.00 96.25 77 GLY A O 1
ATOM 614 N N . LEU A 1 78 ? -5.161 -0.220 -0.473 1.00 96.69 78 LEU A N 1
ATOM 615 C CA . LEU A 1 78 ? -6.522 -0.752 -0.645 1.00 96.69 78 LEU A CA 1
ATOM 616 C C . LEU A 1 78 ? -7.594 0.100 0.039 1.00 96.69 78 LEU A C 1
ATOM 618 O O . LEU A 1 78 ? -8.669 0.288 -0.528 1.00 96.69 78 LEU A O 1
ATOM 622 N N . CYS A 1 79 ? -7.323 0.640 1.231 1.00 95.56 79 CYS A N 1
ATOM 623 C CA . CYS A 1 79 ? -8.262 1.547 1.896 1.00 95.56 79 CYS A CA 1
ATOM 624 C C . CYS A 1 79 ? -8.561 2.764 1.006 1.00 95.56 79 CYS A C 1
ATOM 626 O O . CYS A 1 79 ? -9.726 3.060 0.746 1.00 95.56 79 CYS A O 1
ATOM 628 N N . SER A 1 80 ? -7.515 3.413 0.484 1.00 94.25 80 SER A N 1
ATOM 629 C CA . SER A 1 80 ? -7.633 4.561 -0.426 1.00 94.25 80 SER A CA 1
ATOM 630 C C . SER A 1 80 ? -8.284 4.190 -1.763 1.00 94.25 80 SER A C 1
ATOM 632 O O . SER A 1 80 ? -9.054 4.972 -2.323 1.00 94.25 80 SER A O 1
ATOM 634 N N . PHE A 1 81 ? -8.001 2.992 -2.281 1.00 95.81 81 PHE A N 1
ATOM 635 C CA . PHE A 1 81 ? -8.622 2.461 -3.494 1.00 95.81 81 PHE A CA 1
ATOM 636 C C . PHE A 1 81 ? -10.148 2.376 -3.345 1.00 95.81 81 PHE A C 1
ATOM 638 O O . PHE A 1 81 ? -10.886 2.937 -4.160 1.00 95.81 81 PHE A O 1
ATOM 645 N N . TYR A 1 82 ? -10.633 1.734 -2.277 1.00 94.62 82 TYR A N 1
ATOM 646 C CA . TYR A 1 82 ? -12.073 1.588 -2.046 1.00 94.62 82 TYR A CA 1
ATOM 647 C C . TYR A 1 82 ? -12.752 2.897 -1.661 1.00 94.62 82 TYR A C 1
ATOM 649 O O . TYR A 1 82 ? -13.901 3.114 -2.046 1.00 94.62 82 TYR A O 1
ATOM 657 N N . GLU A 1 83 ? -12.036 3.797 -0.987 1.00 91.12 83 GLU A N 1
ATOM 658 C CA . GLU A 1 83 ? -12.510 5.155 -0.730 1.00 91.12 83 GLU A CA 1
ATOM 659 C C . GLU A 1 83 ? -12.800 5.902 -2.041 1.00 91.12 83 GLU A C 1
ATOM 661 O O . GLU A 1 83 ? -13.893 6.444 -2.219 1.00 91.12 83 GLU A O 1
ATOM 666 N N . ARG A 1 84 ? -11.871 5.865 -3.008 1.00 89.81 84 ARG A N 1
ATOM 667 C CA . ARG A 1 84 ? -12.057 6.500 -4.328 1.00 89.81 84 ARG A CA 1
ATOM 668 C C . ARG A 1 84 ? -13.175 5.859 -5.136 1.00 89.81 84 ARG A C 1
ATOM 670 O O . ARG A 1 84 ? -13.919 6.567 -5.813 1.00 89.81 84 ARG A O 1
ATOM 677 N N . LYS A 1 85 ? -13.311 4.534 -5.055 1.00 91.12 85 LYS A N 1
ATOM 678 C CA . LYS A 1 85 ? -14.398 3.788 -5.705 1.00 91.12 85 LYS A CA 1
ATOM 679 C C . LYS A 1 85 ? -15.747 3.967 -5.001 1.00 91.12 85 LYS A C 1
ATOM 681 O O . LYS A 1 85 ? -16.759 3.574 -5.570 1.00 91.12 85 LYS A O 1
ATOM 686 N N . LYS A 1 86 ? -15.775 4.583 -3.809 1.00 89.12 86 LYS A N 1
ATOM 687 C CA . LYS A 1 86 ? -16.955 4.699 -2.935 1.00 89.12 86 LYS A CA 1
ATOM 688 C C . LYS A 1 86 ? -17.566 3.332 -2.592 1.00 89.12 86 LYS A C 1
ATOM 690 O O . LYS A 1 86 ? -18.768 3.214 -2.374 1.00 89.12 86 LYS A O 1
ATOM 695 N N . GLU A 1 87 ? -16.720 2.307 -2.516 1.00 88.50 87 GLU A N 1
ATOM 696 C CA . GLU A 1 87 ? -17.074 0.926 -2.168 1.00 88.50 87 GLU A CA 1
ATOM 697 C C . GLU A 1 87 ? -16.955 0.747 -0.653 1.00 88.50 87 GLU A C 1
ATOM 699 O O . GLU A 1 87 ? -15.985 0.202 -0.126 1.00 88.50 87 GLU A O 1
ATOM 704 N N . LEU A 1 88 ? -17.934 1.283 0.069 1.00 84.88 88 LEU A N 1
ATOM 705 C CA . LEU A 1 88 ? -17.823 1.551 1.507 1.00 84.88 88 LEU A CA 1
ATOM 706 C C . LEU A 1 88 ? -17.753 0.264 2.347 1.00 84.88 88 LEU A C 1
ATOM 708 O O . LEU A 1 88 ? -17.055 0.236 3.358 1.00 84.88 88 LEU A O 1
ATOM 712 N N . GLY A 1 89 ? -18.399 -0.820 1.897 1.00 85.25 89 GLY A N 1
ATOM 713 C CA . GLY A 1 89 ? -18.273 -2.141 2.525 1.00 85.25 89 GLY A CA 1
ATOM 714 C C . GLY A 1 89 ? -16.842 -2.675 2.442 1.00 85.25 89 GLY A C 1
ATOM 715 O O . GLY A 1 89 ? -16.216 -2.945 3.463 1.00 85.25 89 GLY A O 1
ATOM 716 N N . LYS A 1 90 ? -16.269 -2.697 1.233 1.00 89.06 90 LYS A N 1
ATOM 717 C CA . LYS A 1 90 ? -14.887 -3.149 1.017 1.00 89.06 90 LYS A CA 1
ATOM 718 C C . LYS A 1 90 ? -13.858 -2.234 1.687 1.00 89.06 90 LYS A C 1
ATOM 720 O O . LYS A 1 90 ? -12.828 -2.709 2.162 1.00 89.06 90 LYS A O 1
ATOM 725 N N . GLN A 1 91 ? -14.134 -0.931 1.766 1.00 91.50 91 GLN A N 1
ATOM 726 C CA . GLN A 1 91 ? -13.303 0.010 2.517 1.00 91.50 91 GLN A CA 1
ATOM 727 C C . GLN A 1 91 ? -13.303 -0.320 4.015 1.00 91.50 91 GLN A C 1
ATOM 729 O O . GLN A 1 91 ? -12.241 -0.303 4.638 1.00 91.50 91 GLN A O 1
ATOM 734 N N . ALA A 1 92 ? -14.464 -0.644 4.593 1.00 87.19 92 ALA A N 1
ATOM 735 C CA . ALA A 1 92 ? -14.566 -1.045 5.994 1.00 87.19 92 ALA A CA 1
ATOM 736 C C . ALA A 1 92 ? -13.782 -2.336 6.272 1.00 87.19 92 ALA A C 1
ATOM 738 O O . ALA A 1 92 ? -13.075 -2.410 7.278 1.00 87.19 92 ALA A O 1
ATOM 739 N N . ASP A 1 93 ? -13.845 -3.312 5.365 1.00 87.50 93 ASP A N 1
ATOM 740 C CA . ASP A 1 93 ? -13.077 -4.556 5.474 1.00 87.50 93 ASP A CA 1
ATOM 741 C C . ASP A 1 93 ? -11.566 -4.298 5.408 1.00 87.50 93 ASP A C 1
ATOM 743 O O . ASP A 1 93 ? -10.811 -4.784 6.253 1.00 87.50 93 ASP A O 1
ATOM 747 N N . ALA A 1 94 ? -11.117 -3.470 4.459 1.00 92.12 94 ALA A N 1
ATOM 748 C CA . ALA A 1 94 ? -9.709 -3.099 4.328 1.00 92.12 94 ALA A CA 1
ATOM 749 C C . ALA A 1 94 ? -9.186 -2.357 5.573 1.00 92.12 94 ALA A C 1
ATOM 751 O O . ALA A 1 94 ? -8.094 -2.662 6.060 1.00 92.12 94 ALA A O 1
ATOM 752 N N . LEU A 1 95 ? -9.979 -1.433 6.131 1.00 90.94 95 LEU A N 1
ATOM 753 C CA . LEU A 1 95 ? -9.661 -0.737 7.382 1.00 90.94 95 LEU A CA 1
ATOM 754 C C . LEU A 1 95 ? -9.601 -1.703 8.570 1.00 90.94 95 LEU A C 1
ATOM 756 O O . LEU A 1 95 ? -8.709 -1.580 9.407 1.00 90.94 95 LEU A O 1
ATOM 760 N N . ALA A 1 96 ? -10.504 -2.684 8.638 1.00 88.06 96 ALA A N 1
ATOM 761 C CA . ALA A 1 96 ? -10.479 -3.700 9.685 1.00 88.06 96 ALA A CA 1
ATOM 762 C C . ALA A 1 96 ? -9.210 -4.566 9.605 1.00 88.06 96 ALA A C 1
ATOM 764 O O . ALA A 1 96 ? -8.572 -4.804 10.632 1.00 88.06 96 ALA A O 1
ATOM 765 N N . SER A 1 97 ? -8.796 -4.987 8.404 1.00 91.00 97 SER A N 1
ATOM 766 C CA . SER A 1 97 ? -7.531 -5.712 8.216 1.00 91.00 97 SER A CA 1
ATOM 767 C C . SER A 1 97 ? -6.312 -4.858 8.584 1.00 91.00 97 SER A C 1
ATOM 769 O O . SER A 1 97 ? -5.402 -5.345 9.254 1.00 91.00 97 SER A O 1
ATOM 771 N N . LEU A 1 98 ? -6.302 -3.575 8.207 1.00 94.12 98 LEU A N 1
ATOM 772 C CA . LEU A 1 98 ? -5.225 -2.645 8.560 1.00 94.12 98 LEU A CA 1
ATOM 773 C C . LEU A 1 98 ? -5.134 -2.418 10.079 1.00 94.12 98 LEU A C 1
ATOM 775 O O . LEU A 1 98 ? -4.040 -2.399 10.640 1.00 94.12 98 LEU A O 1
ATOM 779 N N . MET A 1 99 ? -6.276 -2.296 10.758 1.00 91.25 99 MET A N 1
ATOM 780 C CA . MET A 1 99 ? -6.344 -2.180 12.216 1.00 91.25 99 MET A CA 1
ATOM 781 C C . MET A 1 99 ? -5.783 -3.435 12.896 1.00 91.25 99 MET A C 1
ATOM 783 O O . MET A 1 99 ? -4.957 -3.326 13.801 1.00 91.25 99 MET A O 1
ATOM 787 N N . GLN A 1 100 ? -6.181 -4.628 12.439 1.00 87.56 100 GLN A N 1
ATOM 788 C CA . GLN A 1 100 ? -5.645 -5.894 12.951 1.00 87.56 100 GLN A CA 1
ATOM 789 C C . GLN A 1 100 ? -4.130 -5.995 12.752 1.00 87.56 100 GLN A C 1
ATOM 791 O O . GLN A 1 100 ? -3.424 -6.458 13.652 1.00 87.56 100 GLN A O 1
ATOM 796 N N . LEU A 1 101 ? -3.619 -5.525 11.611 1.00 91.50 101 LEU A N 1
ATOM 797 C CA . LEU A 1 101 ? -2.184 -5.453 11.368 1.00 91.50 101 LEU A CA 1
ATOM 798 C C . LEU A 1 101 ? -1.493 -4.529 12.379 1.00 91.50 101 LEU A C 1
ATOM 800 O O . LEU A 1 101 ? -0.529 -4.953 13.010 1.00 91.50 101 LEU A O 1
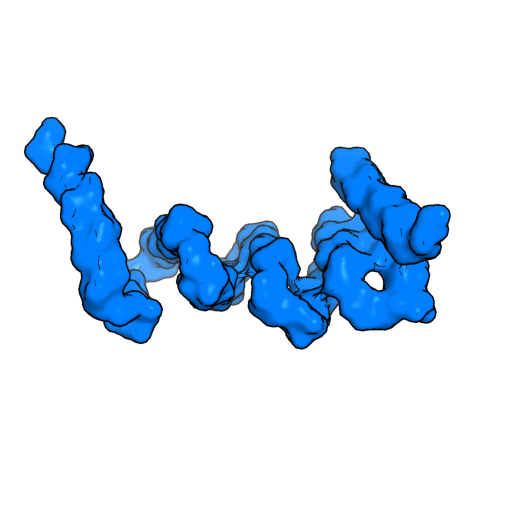ATOM 804 N N . PHE A 1 102 ? -1.979 -3.303 12.586 1.00 90.62 102 PHE A N 1
ATOM 805 C CA . PHE A 1 102 ? -1.371 -2.391 13.563 1.00 90.62 102 PHE A CA 1
ATOM 806 C C . PHE A 1 102 ? -1.430 -2.926 14.994 1.00 90.62 102 PHE A C 1
ATOM 808 O O . PHE A 1 102 ? -0.449 -2.798 15.726 1.00 90.62 102 PHE A O 1
ATOM 815 N N . ASN A 1 103 ? -2.517 -3.604 15.364 1.00 86.25 103 ASN A N 1
ATOM 816 C CA . ASN A 1 103 ? -2.607 -4.300 16.643 1.00 86.25 103 ASN A CA 1
ATOM 817 C C . ASN A 1 103 ? -1.522 -5.382 16.778 1.00 86.25 103 ASN A C 1
ATOM 819 O O . ASN A 1 103 ? -0.801 -5.431 17.773 1.00 86.25 103 ASN A O 1
ATOM 823 N N . LYS A 1 104 ? -1.331 -6.208 15.740 1.00 89.81 104 LYS A N 1
ATOM 824 C CA . LYS A 1 104 ? -0.271 -7.231 15.700 1.00 89.81 104 LYS A CA 1
ATOM 825 C C . LYS A 1 104 ? 1.131 -6.619 15.775 1.00 89.81 104 LYS A C 1
ATOM 827 O O . LYS A 1 104 ? 2.010 -7.182 16.424 1.00 89.81 104 LYS A O 1
ATOM 832 N N . LEU A 1 105 ? 1.334 -5.470 15.133 1.00 89.56 105 LEU A N 1
ATOM 833 C CA . LEU A 1 105 ? 2.579 -4.700 15.186 1.00 89.56 105 LEU A CA 1
ATOM 834 C C . LEU A 1 105 ? 2.763 -3.942 16.513 1.00 89.56 105 LEU A C 1
ATOM 836 O O . LEU A 1 105 ? 3.814 -3.338 16.712 1.00 89.56 105 LEU A O 1
ATOM 840 N N . LYS A 1 106 ? 1.779 -3.994 17.424 1.00 90.94 106 LYS A N 1
ATOM 841 C CA . LYS A 1 106 ? 1.747 -3.261 18.700 1.00 90.94 106 LYS A CA 1
ATOM 842 C C . LYS A 1 106 ? 1.855 -1.740 18.531 1.00 90.94 106 LYS A C 1
ATOM 844 O O . LYS A 1 106 ? 2.313 -1.042 19.433 1.00 90.94 106 LYS A O 1
ATOM 849 N N . ASP A 1 107 ? 1.401 -1.221 17.392 1.00 88.75 107 ASP A N 1
ATOM 850 C CA . ASP A 1 107 ? 1.298 0.215 17.135 1.00 88.75 107 ASP A CA 1
ATOM 851 C C . ASP A 1 107 ? -0.088 0.709 17.571 1.00 88.75 107 ASP A C 1
ATOM 853 O O . ASP A 1 107 ? -1.036 0.790 16.783 1.00 88.75 107 ASP A O 1
ATOM 857 N N . ALA A 1 108 ? -0.216 0.994 18.869 1.00 84.69 108 ALA A N 1
ATOM 858 C CA . ALA A 1 108 ? -1.478 1.413 19.475 1.00 84.69 108 ALA A CA 1
ATOM 859 C C . ALA A 1 108 ? -2.021 2.717 18.866 1.00 84.69 108 ALA A C 1
ATOM 861 O O . ALA A 1 108 ? -3.232 2.858 18.698 1.00 84.69 108 ALA A O 1
ATOM 862 N N . VAL A 1 109 ? -1.135 3.646 18.484 1.00 87.44 109 VAL A N 1
ATOM 863 C CA . VAL A 1 109 ? -1.522 4.937 17.899 1.00 87.44 109 VAL A CA 1
ATOM 864 C C . VAL A 1 109 ? -2.158 4.715 16.531 1.00 87.44 109 VAL A C 1
ATOM 866 O O . VAL A 1 109 ? -3.285 5.152 16.292 1.00 87.44 109 VAL A O 1
ATOM 869 N N . LYS A 1 110 ? -1.490 3.973 15.641 1.00 88.12 110 LYS A N 1
ATOM 870 C CA . LYS A 1 110 ? -2.029 3.687 14.304 1.00 88.12 110 LYS A CA 1
ATOM 871 C C . LYS A 1 110 ? -3.258 2.787 14.345 1.00 88.12 110 LYS A C 1
ATOM 873 O O . LYS A 1 110 ? -4.159 2.949 13.517 1.00 88.12 110 LYS A O 1
ATOM 878 N N . CYS A 1 111 ? -3.326 1.875 15.313 1.00 84.88 111 CYS A N 1
ATOM 879 C CA .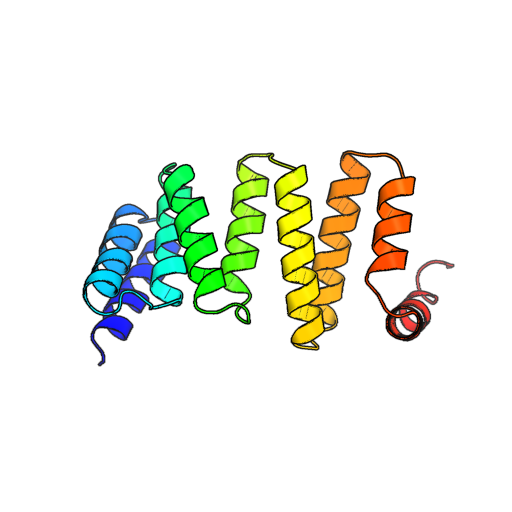 CYS A 1 111 ? -4.516 1.070 15.566 1.00 84.88 111 CYS A CA 1
ATOM 880 C C . CYS A 1 111 ? -5.719 1.966 15.909 1.00 84.88 111 CYS A C 1
ATOM 882 O O . CYS A 1 111 ? -6.747 1.889 15.232 1.00 84.88 111 CYS A O 1
ATOM 884 N N . ALA A 1 112 ? -5.562 2.884 16.870 1.00 81.44 112 ALA A N 1
ATOM 885 C CA . ALA A 1 112 ? -6.611 3.820 17.273 1.00 81.44 112 ALA A CA 1
ATOM 886 C C . ALA A 1 112 ? -7.032 4.761 16.129 1.00 81.44 112 ALA A C 1
ATOM 888 O O . ALA A 1 112 ? -8.226 4.909 15.870 1.00 81.44 112 ALA A O 1
ATOM 889 N N . GLU A 1 113 ? -6.082 5.330 15.378 1.00 87.19 113 GLU A N 1
ATOM 890 C CA . GLU A 1 113 ? -6.379 6.157 14.195 1.00 87.19 113 GLU A CA 1
ATOM 891 C C . GLU A 1 113 ? -7.206 5.388 13.150 1.00 87.19 113 GLU A C 1
ATOM 893 O O . GLU A 1 113 ? -8.149 5.920 12.556 1.00 87.19 113 GLU A O 1
ATOM 898 N N . THR A 1 114 ? -6.860 4.121 12.909 1.00 88.00 114 THR A N 1
ATOM 899 C CA . THR A 1 114 ? -7.557 3.279 11.926 1.00 88.00 114 THR A CA 1
ATOM 900 C C . THR A 1 114 ? -8.960 2.915 12.411 1.00 88.00 114 THR A C 1
ATOM 902 O O . THR A 1 114 ? -9.915 2.961 11.631 1.00 88.00 114 THR A O 1
ATOM 905 N N . LEU A 1 115 ? -9.111 2.636 13.707 1.00 84.06 115 LEU A N 1
ATOM 906 C CA . LEU A 1 115 ? -10.401 2.390 14.344 1.00 84.06 115 LEU A CA 1
ATOM 907 C C . LEU A 1 115 ? -11.321 3.614 14.258 1.00 84.06 115 LEU A C 1
ATOM 909 O O . LEU A 1 115 ? -12.485 3.476 13.882 1.00 84.06 115 LEU A O 1
ATOM 913 N N . GLN A 1 116 ? -10.805 4.816 14.527 1.00 82.88 116 GLN A N 1
ATOM 914 C CA . GLN A 1 116 ? -11.573 6.057 14.390 1.00 82.88 116 GLN A CA 1
ATOM 915 C C . GLN A 1 116 ? -12.108 6.235 12.963 1.00 82.88 116 GLN A C 1
ATOM 917 O O . GLN A 1 116 ? -13.288 6.546 12.781 1.00 82.88 116 GLN A O 1
ATOM 922 N N . LYS A 1 117 ? -11.279 5.967 11.943 1.00 87.44 117 LYS A N 1
ATOM 923 C CA . LYS A 1 117 ? -11.703 6.010 10.532 1.00 87.44 117 LYS A CA 1
ATOM 924 C C . LYS A 1 117 ? -12.798 4.988 10.228 1.00 87.44 117 LYS A C 1
ATOM 926 O O . LYS A 1 117 ? -13.785 5.335 9.582 1.00 87.44 117 LYS A O 1
ATOM 931 N N . LEU A 1 118 ? -12.659 3.757 10.717 1.00 85.00 118 LEU A N 1
ATOM 932 C CA . LEU A 1 118 ? -13.654 2.698 10.529 1.00 85.00 118 LEU A CA 1
ATOM 933 C C . LEU A 1 118 ? -15.001 3.051 11.182 1.00 85.00 118 LEU A C 1
ATOM 935 O O . LEU A 1 118 ? -16.056 2.894 10.564 1.00 85.00 118 LEU A O 1
ATOM 939 N N . VAL A 1 119 ? -14.975 3.577 12.409 1.00 80.12 119 VAL A N 1
ATOM 940 C CA . VAL A 1 119 ? -16.178 4.029 13.124 1.00 80.12 119 VAL A CA 1
ATOM 941 C C . VAL A 1 119 ? -16.843 5.192 12.388 1.00 80.12 119 VAL A C 1
ATOM 943 O O . VAL A 1 119 ? -18.062 5.178 12.208 1.00 80.12 119 VAL A O 1
ATOM 946 N N . ALA A 1 120 ? -16.069 6.179 11.928 1.00 82.62 120 ALA A N 1
ATOM 947 C CA . ALA A 1 120 ? -16.590 7.309 11.161 1.00 82.62 120 ALA A CA 1
ATOM 948 C C . ALA A 1 120 ? -17.250 6.860 9.847 1.00 82.62 120 ALA A C 1
ATOM 950 O O . ALA A 1 120 ? -18.348 7.317 9.522 1.00 82.62 120 ALA A O 1
ATOM 951 N N . LEU A 1 121 ? -16.622 5.921 9.132 1.00 82.44 121 LEU A N 1
ATOM 952 C CA . LEU A 1 121 ? -17.149 5.342 7.898 1.00 82.44 121 LEU A CA 1
ATOM 953 C C . LEU A 1 121 ? -18.507 4.664 8.127 1.00 82.44 121 LEU A C 1
ATOM 955 O O . LEU A 1 121 ? -19.450 4.909 7.378 1.00 82.44 121 LEU A O 1
ATOM 959 N N . ARG A 1 122 ? -18.634 3.862 9.191 1.00 74.56 122 ARG A N 1
ATOM 960 C CA . ARG A 1 122 ? -19.885 3.158 9.514 1.00 74.56 122 ARG A CA 1
ATOM 961 C C . ARG A 1 122 ? -20.975 4.083 10.043 1.00 74.56 122 ARG A C 1
ATOM 963 O O . ARG A 1 122 ? -22.121 3.942 9.635 1.00 74.56 122 ARG A O 1
ATOM 970 N N . ARG A 1 123 ? -20.637 5.079 10.871 1.00 71.38 123 ARG A N 1
ATOM 971 C CA . ARG A 1 123 ? -21.600 6.096 11.346 1.00 71.38 123 ARG A CA 1
ATOM 972 C C . ARG A 1 123 ? -22.251 6.868 10.201 1.00 71.38 123 ARG A C 1
ATOM 974 O O . ARG A 1 123 ? -23.411 7.246 10.310 1.00 71.38 123 ARG A O 1
ATOM 981 N N . LYS A 1 124 ? -21.514 7.096 9.113 1.00 69.69 124 LYS A N 1
ATOM 982 C CA . LYS A 1 124 ? -22.020 7.790 7.926 1.00 69.69 124 LYS A CA 1
ATOM 983 C C . LYS A 1 124 ? -23.015 6.945 7.110 1.00 69.69 124 LYS A C 1
ATOM 985 O O . LYS A 1 124 ? -23.761 7.519 6.326 1.00 69.69 124 LYS A O 1
ATOM 990 N N . ASN A 1 125 ? -23.040 5.620 7.304 1.00 62.50 125 ASN A N 1
ATOM 991 C CA . ASN A 1 125 ? -23.640 4.676 6.358 1.00 62.50 125 ASN A CA 1
ATOM 992 C C . ASN A 1 125 ? -24.506 3.540 6.951 1.00 62.50 125 ASN A C 1
ATOM 994 O O . ASN A 1 125 ? -25.137 2.835 6.168 1.00 62.50 125 ASN A O 1
ATOM 998 N N . GLY A 1 126 ? -24.565 3.337 8.275 1.00 58.78 126 GLY A N 1
ATOM 999 C CA . GLY A 1 126 ? -25.334 2.248 8.901 1.00 58.78 126 GLY A CA 1
ATOM 1000 C C . GLY A 1 126 ? -25.638 2.464 10.392 1.00 58.78 126 GLY A C 1
ATOM 1001 O O . GLY A 1 126 ? -24.947 3.208 11.090 1.00 58.78 126 GLY A O 1
ATOM 1002 N N . THR A 1 127 ? -26.714 1.836 10.884 1.00 50.47 127 THR A N 1
ATOM 1003 C CA . THR A 1 127 ? -27.255 1.994 12.249 1.00 50.47 127 THR A CA 1
ATOM 1004 C C . THR A 1 127 ? -26.240 1.640 13.340 1.00 50.47 127 THR A C 1
ATOM 1006 O O . THR A 1 127 ? -25.521 0.650 13.225 1.00 50.47 127 THR A O 1
ATOM 1009 N N . LEU A 1 128 ? -26.253 2.396 14.448 1.00 45.97 128 LEU A N 1
ATOM 1010 C CA . LEU A 1 128 ? -25.375 2.293 15.632 1.00 45.97 128 LEU A CA 1
ATOM 1011 C C . LEU A 1 128 ? -25.059 0.867 16.152 1.00 45.97 128 LEU A C 1
ATOM 1013 O O . LEU A 1 128 ? -24.093 0.697 16.895 1.00 45.97 128 LEU A O 1
ATOM 1017 N N . GLN A 1 129 ? -25.865 -0.143 15.817 1.00 44.56 129 GLN A N 1
ATOM 1018 C CA . GLN A 1 129 ? -25.734 -1.505 16.333 1.00 44.56 129 GLN A CA 1
ATOM 1019 C C . GLN A 1 129 ? -24.545 -2.286 15.749 1.00 44.56 129 GLN A C 1
ATOM 1021 O O . GLN A 1 129 ? -23.837 -2.942 16.511 1.00 44.56 129 GLN A O 1
ATOM 1026 N N . GLU A 1 130 ? -24.243 -2.169 14.453 1.00 50.16 130 GLU A N 1
ATOM 1027 C CA . GLU A 1 130 ? -23.123 -2.903 13.827 1.00 50.16 130 GLU A CA 1
ATOM 1028 C C . GLU A 1 130 ? -21.753 -2.399 14.303 1.00 50.16 130 GLU A C 1
ATOM 1030 O O . GLU A 1 130 ? -20.790 -3.158 14.404 1.00 50.16 130 GLU A O 1
ATOM 1035 N N . VAL A 1 131 ? -21.672 -1.110 14.645 1.00 49.72 131 VAL A N 1
ATOM 1036 C CA . VAL A 1 131 ? -20.471 -0.484 15.219 1.00 49.72 131 VAL A CA 1
ATOM 1037 C C . VAL A 1 131 ? -20.175 -1.052 16.609 1.00 49.72 131 VAL A C 1
ATOM 1039 O O . VAL A 1 131 ? -19.017 -1.279 16.947 1.00 49.72 131 VAL A O 1
ATOM 1042 N N . LYS A 1 132 ? -21.218 -1.320 17.404 1.00 50.12 132 LYS A N 1
ATOM 1043 C CA . LYS A 1 132 ? -21.096 -1.812 18.782 1.00 50.12 132 LYS A CA 1
ATOM 1044 C C . LYS A 1 132 ? -20.666 -3.282 18.829 1.00 50.12 132 LYS A C 1
ATOM 1046 O O . LYS A 1 132 ? -19.810 -3.632 19.635 1.00 50.12 132 LYS A O 1
ATOM 1051 N N . TYR A 1 133 ? -21.208 -4.128 17.950 1.00 47.94 133 TYR A N 1
ATOM 1052 C CA . TYR A 1 133 ? -20.850 -5.551 17.888 1.00 47.94 133 TYR A CA 1
ATOM 1053 C C . TYR A 1 133 ? -19.411 -5.786 17.413 1.00 47.94 133 TYR A C 1
ATOM 1055 O O . TYR A 1 133 ? -18.705 -6.597 18.004 1.00 47.94 133 TYR A O 1
ATOM 1063 N N . ASP A 1 134 ? -18.940 -5.046 16.408 1.00 49.94 134 ASP A N 1
ATOM 1064 C CA . ASP A 1 134 ? -17.579 -5.227 15.881 1.00 49.94 134 ASP A CA 1
ATOM 1065 C C . ASP A 1 134 ? -16.505 -4.674 16.845 1.00 49.94 134 ASP A C 1
ATOM 1067 O O . ASP A 1 134 ? -15.413 -5.232 16.941 1.00 49.94 134 ASP A O 1
ATOM 1071 N N . PHE A 1 135 ? -16.844 -3.634 17.624 1.00 51.75 135 PHE A N 1
ATOM 1072 C CA . PHE A 1 135 ? -16.016 -3.116 18.723 1.00 51.75 135 PHE A CA 1
ATOM 1073 C C . PHE A 1 135 ? -15.873 -4.138 19.865 1.00 51.75 135 PHE A C 1
ATOM 1075 O O . PHE A 1 135 ? -14.785 -4.316 20.403 1.00 51.75 135 PHE A O 1
ATOM 1082 N N . MET A 1 136 ? -16.956 -4.855 20.196 1.00 46.59 136 MET A N 1
ATOM 1083 C CA . MET A 1 136 ? -16.963 -5.895 21.235 1.00 46.59 136 MET A CA 1
ATOM 1084 C C . MET A 1 136 ? -16.317 -7.221 20.796 1.00 46.59 136 MET A C 1
ATOM 1086 O O . MET A 1 136 ? -15.858 -7.972 21.649 1.00 46.59 136 MET A O 1
ATOM 1090 N N . LEU A 1 137 ? -16.273 -7.528 19.495 1.00 47.72 137 LEU A N 1
ATOM 1091 C CA . LEU A 1 137 ? -15.764 -8.810 18.982 1.00 47.72 137 LEU A CA 1
ATOM 1092 C C . LEU A 1 137 ? -14.253 -8.826 18.684 1.00 47.72 137 LEU A C 1
ATOM 1094 O O . LEU A 1 137 ? -13.688 -9.911 18.554 1.00 47.72 137 LEU A O 1
ATOM 1098 N N . LYS A 1 138 ? -13.585 -7.668 18.542 1.00 48.12 138 LYS A N 1
ATOM 1099 C CA . LYS A 1 138 ? -12.200 -7.596 18.013 1.00 48.12 138 LYS A CA 1
ATOM 1100 C C . LYS A 1 138 ? -11.146 -6.987 18.941 1.00 48.12 138 LYS A C 1
ATOM 1102 O O . LYS A 1 138 ? -9.962 -7.111 18.633 1.00 48.12 138 LYS A O 1
ATOM 1107 N N . MET A 1 139 ? -11.532 -6.373 20.057 1.00 47.38 139 MET A N 1
ATOM 1108 C CA . MET A 1 139 ? -10.598 -5.946 21.103 1.00 47.38 139 MET A CA 1
ATOM 1109 C C . MET A 1 139 ? -10.823 -6.805 22.341 1.00 47.38 139 MET A C 1
ATOM 1111 O O . MET A 1 139 ? -11.922 -6.850 22.891 1.00 47.38 139 MET A O 1
ATOM 1115 N N . THR A 1 140 ? -9.778 -7.490 22.795 1.00 47.69 140 THR A N 1
ATOM 1116 C CA . THR A 1 140 ? -9.763 -8.054 24.141 1.00 47.69 140 THR A CA 1
ATOM 1117 C C . THR A 1 140 ? -10.029 -6.933 25.144 1.00 47.69 140 THR A C 1
ATOM 1119 O O . THR A 1 140 ? -9.440 -5.858 25.055 1.00 47.69 140 THR A O 1
ATOM 1122 N N . PHE A 1 141 ? -10.930 -7.189 26.094 1.00 48.16 141 PHE A N 1
ATOM 1123 C CA . PHE A 1 141 ? -11.446 -6.248 27.100 1.00 48.16 141 PHE A CA 1
ATOM 1124 C C . PHE A 1 141 ? -10.359 -5.390 27.795 1.00 48.16 141 PHE A C 1
ATOM 1126 O O . PHE A 1 141 ? -10.621 -4.260 28.198 1.00 48.16 141 PHE A O 1
ATOM 1133 N N . ASN A 1 142 ? -9.120 -5.889 27.870 1.00 46.75 142 ASN A N 1
ATOM 1134 C CA . ASN A 1 142 ? -7.981 -5.210 28.489 1.00 46.75 142 ASN A CA 1
ATOM 1135 C C . ASN A 1 142 ? -7.400 -4.035 27.682 1.00 46.75 142 ASN A C 1
ATOM 1137 O O . ASN A 1 142 ? -6.897 -3.091 28.288 1.00 46.75 142 ASN A O 1
ATOM 1141 N N . ASP A 1 143 ? -7.475 -4.041 26.348 1.00 51.72 143 ASP A N 1
ATOM 1142 C CA . ASP A 1 143 ? -6.865 -2.974 25.536 1.00 51.72 143 ASP A CA 1
ATOM 1143 C C . ASP A 1 143 ? -7.714 -1.691 25.574 1.00 51.72 143 ASP A C 1
ATOM 1145 O O . ASP A 1 143 ? -7.186 -0.578 25.601 1.00 51.72 143 ASP A O 1
ATOM 1149 N N . ILE A 1 144 ? -9.040 -1.850 25.677 1.00 50.66 144 ILE A N 1
ATOM 1150 C CA . ILE A 1 144 ? -10.010 -0.752 25.798 1.00 50.66 144 ILE A CA 1
ATOM 1151 C C . ILE A 1 144 ? -9.869 -0.041 27.150 1.00 50.66 144 ILE A C 1
ATOM 1153 O O . ILE A 1 144 ? -9.904 1.185 27.181 1.00 50.66 144 ILE A O 1
ATOM 1157 N N . ALA A 1 145 ? -9.664 -0.773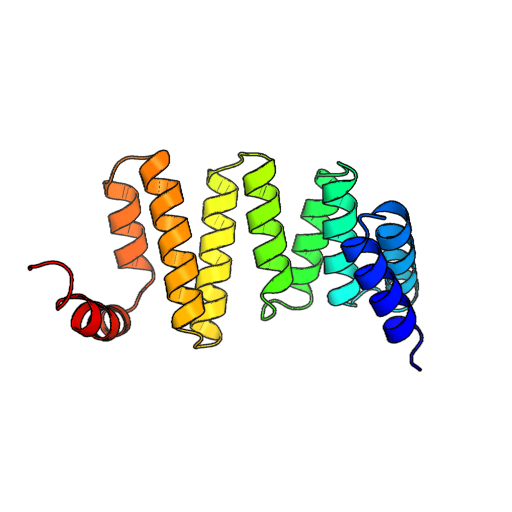 28.251 1.00 47.25 145 ALA A N 1
ATOM 1158 C CA . ALA A 1 145 ? -9.532 -0.173 29.583 1.00 47.25 145 ALA A CA 1
ATOM 1159 C C . ALA A 1 145 ? -8.370 0.839 29.643 1.00 47.25 145 ALA A C 1
ATOM 1161 O O . ALA A 1 145 ? -8.543 1.955 30.125 1.00 47.25 145 ALA A O 1
ATOM 1162 N N . SER A 1 146 ? -7.228 0.502 29.035 1.00 47.78 146 SER A N 1
ATOM 1163 C CA . SER A 1 146 ? -6.048 1.380 29.005 1.00 47.78 146 SER A CA 1
ATOM 1164 C C . SER A 1 146 ? -6.211 2.650 28.151 1.00 47.78 146 SER A C 1
ATOM 1166 O O . SER A 1 146 ? -5.553 3.661 28.402 1.00 47.78 146 SER A O 1
ATOM 1168 N N . LEU A 1 147 ? -7.089 2.609 27.142 1.00 43.59 147 LEU A N 1
ATOM 1169 C CA . LEU A 1 147 ? -7.372 3.731 26.240 1.00 43.59 147 LEU A CA 1
ATOM 1170 C C . LEU A 1 147 ? -8.501 4.617 26.781 1.00 43.59 147 LEU A C 1
ATOM 1172 O O . LEU A 1 147 ? -8.400 5.842 26.739 1.00 43.59 147 LEU A O 1
ATOM 1176 N N . VAL A 1 148 ? -9.542 4.010 27.355 1.00 49.22 148 VAL A N 1
ATOM 1177 C CA . VAL A 1 148 ? -10.688 4.725 27.932 1.00 49.22 148 VAL A CA 1
ATOM 1178 C C . VAL A 1 148 ? -10.299 5.439 29.226 1.00 49.22 148 VAL A C 1
ATOM 1180 O O . VAL A 1 148 ? -10.749 6.563 29.439 1.00 49.22 148 VAL A O 1
ATOM 1183 N N . GLU A 1 149 ? -9.400 4.889 30.048 1.00 43.88 149 GLU A N 1
ATOM 1184 C CA . GLU A 1 149 ? -8.897 5.601 31.235 1.00 43.88 149 GLU A CA 1
ATOM 1185 C C . GLU A 1 149 ? -8.137 6.895 30.887 1.00 43.88 149 GLU A C 1
ATOM 1187 O O . GLU A 1 149 ? -8.132 7.829 31.687 1.00 43.88 149 GLU A O 1
ATOM 1192 N N . ARG A 1 150 ? -7.558 7.010 29.681 1.00 43.88 150 ARG A N 1
ATOM 1193 C CA . ARG A 1 150 ? -6.894 8.250 29.234 1.00 43.88 150 ARG A CA 1
ATOM 1194 C C . ARG A 1 150 ? -7.842 9.280 28.626 1.00 43.88 150 ARG A C 1
ATOM 1196 O O . ARG A 1 150 ? -7.583 10.472 28.761 1.00 43.88 150 ARG A O 1
ATOM 1203 N N . GLU A 1 151 ? -8.930 8.859 27.986 1.00 42.66 151 GLU A N 1
ATOM 1204 C CA . GLU A 1 151 ? -9.896 9.784 27.367 1.00 42.66 151 GLU A CA 1
ATOM 1205 C C . GLU A 1 151 ? -11.080 10.152 28.280 1.00 42.66 151 GLU A C 1
ATOM 1207 O O . GLU A 1 151 ? -11.773 11.136 28.018 1.00 42.66 151 GLU A O 1
ATOM 1212 N N . SER A 1 152 ? -11.264 9.455 29.409 1.00 41.25 152 SER A N 1
ATOM 1213 C CA . SER A 1 152 ? -12.303 9.775 30.408 1.00 41.25 152 SER A CA 1
ATOM 1214 C C . SER A 1 152 ? -12.118 11.141 31.091 1.00 41.25 152 SER A C 1
ATOM 1216 O O . SER A 1 152 ? -13.025 11.596 31.781 1.00 41.25 152 SER A O 1
ATOM 1218 N N . PHE A 1 153 ? -10.983 11.821 30.889 1.00 39.91 153 PHE A N 1
ATOM 1219 C C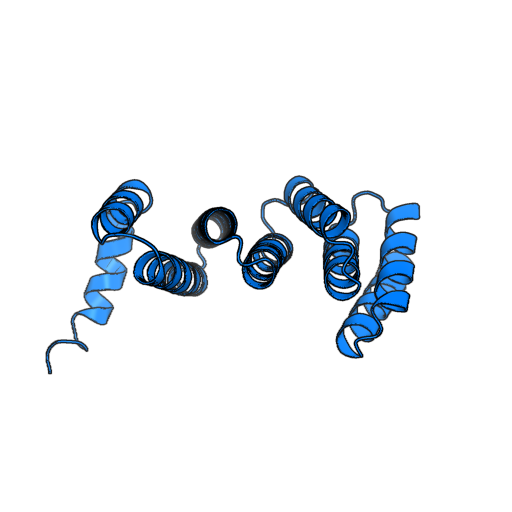A . PHE A 1 153 ? -10.714 13.144 31.465 1.00 39.91 153 PHE A CA 1
ATOM 1220 C C . PHE A 1 153 ? -11.022 14.335 30.541 1.00 39.91 153 PHE A C 1
ATOM 1222 O O . PHE A 1 153 ? -10.964 15.466 31.009 1.00 39.91 153 PHE A O 1
ATOM 1229 N N . LEU A 1 154 ? -11.354 14.127 29.258 1.00 40.41 154 LEU A N 1
ATOM 1230 C CA . LEU A 1 154 ? -11.499 15.234 28.288 1.00 40.41 154 LEU A CA 1
ATOM 1231 C C . LEU A 1 154 ? -12.895 15.388 27.665 1.00 40.41 154 LEU A C 1
ATOM 1233 O O . LEU A 1 154 ? -13.087 16.271 26.836 1.00 40.41 154 LEU A O 1
ATOM 1237 N N . LEU A 1 155 ? -13.879 14.570 28.054 1.00 38.34 155 LEU A N 1
ATOM 1238 C CA . LEU A 1 155 ? -15.245 14.645 27.506 1.00 38.34 155 LEU A CA 1
ATOM 1239 C C . LEU A 1 155 ? -16.341 14.934 28.550 1.00 38.34 155 LEU A C 1
ATOM 1241 O O . LEU A 1 155 ? -17.520 14.816 28.228 1.00 38.34 155 LEU A O 1
ATOM 1245 N N . PHE A 1 156 ? -15.977 15.353 29.771 1.00 39.94 156 PHE A N 1
ATOM 1246 C CA . PHE A 1 156 ? -16.936 15.750 30.822 1.00 39.94 156 PHE A CA 1
ATOM 1247 C C . PHE A 1 156 ? -16.671 17.116 31.491 1.00 39.94 156 PHE A C 1
ATOM 1249 O O . PHE A 1 156 ? -17.214 17.388 32.560 1.00 39.94 156 PHE A O 1
ATOM 1256 N N . THR A 1 157 ? -15.922 18.013 30.848 1.00 37.47 157 THR A N 1
ATOM 1257 C CA . THR A 1 157 ? -15.896 19.453 31.183 1.00 37.47 157 THR A CA 1
ATOM 1258 C C . THR A 1 157 ? -15.987 20.267 29.912 1.00 37.47 157 THR A C 1
ATOM 1260 O O . THR A 1 157 ? -16.760 21.246 29.895 1.00 37.47 157 THR A O 1
#

Organism: Hebeloma cylindrosporum (NCBI:txid76867)

Nearest PDB structures (foldseek):
  3upv-assembly1_A  TM=8.766E-01  e=1.819E-04  Saccharomyces cerevisiae S288C
  5lyp-assembly1_A  TM=7.843E-01  e=1.354E-04  Saccharomyces cerevisiae
  2vgy-assembly1_A-2  TM=8.685E-01  e=6.538E-04  Yersinia enterocolitica
  8ye5-assembly1_A  TM=7.688E-01  e=4.199E-04  Dehalobacter sp.
  7tb1-assembly2_B  TM=7.902E-01  e=1.931E-03  Homo sapiens

Sequence (157 aa):
MSFAKTHLKAARDSLSKKDYQTAKTESALVLDFEPENYNAHVFLALALLELGEFDKSEQTYRKAIELSPNQPLAYQGLCSFYERKKELGKQADALASLMQLFNKLKDAVKCAETLQKLVALRRKNGTLQEVKYDFMLKMTFNDIASLVERESFLLFT